Protein AF-A0A366HC55-F1 (afdb_monomer_lite)

Foldseek 3Di:
DDKDWDQDDDPVVVCVVCVQFPDWDDDVRGIMGHNDVVVVVVVVVVD

Sequence (47 aa):
MRKEFIECKTLEEAQDLAPWAAEIIEADGGYMAFESSGDADVFASQK

Radius of gyration: 9.57 Å; chains: 1; bounding box: 21×19×24 Å

pLDDT: mean 92.26, std 6.54, range [57.81, 96.69]

Secondary structure (DSSP, 8-state):
--EEEE--SSHHHHHHH-TT-SEEEEETTEEEEESSHHHHHHHHTT-

Organism: NCBI:txid645616

Structure (mmCIF, N/CA/C/O backbone):
data_AF-A0A366HC55-F1
#
_entry.id   AF-A0A366HC55-F1
#
loop_
_atom_site.group_PDB
_atom_site.id
_atom_site.type_symbol
_atom_site.label_atom_id
_atom_site.label_alt_id
_atom_site.label_comp_id
_atom_site.label_asym_id
_atom_site.label_entity_id
_atom_site.label_seq_id
_atom_site.pdbx_PDB_ins_code
_atom_site.Cartn_x
_atom_site.Cartn_y
_atom_site.Cartn_z
_atom_site.occupancy
_atom_site.B_iso_or_equiv
_atom_site.auth_seq_id
_atom_site.auth_comp_id
_atom_site.auth_asym_id
_atom_site.auth_atom_id
_atom_site.pdbx_PDB_model_num
ATOM 1 N N . MET A 1 1 ? -2.930 1.849 -17.393 1.00 75.94 1 MET A N 1
ATOM 2 C CA . MET A 1 1 ? -2.312 1.800 -16.063 1.00 75.94 1 MET A CA 1
ATOM 3 C C . MET A 1 1 ? -3.241 2.491 -15.094 1.00 75.94 1 MET A C 1
ATOM 5 O O . MET A 1 1 ? -3.419 3.706 -15.157 1.00 75.94 1 MET A O 1
ATOM 9 N N . ARG A 1 2 ? -3.950 1.676 -14.317 1.00 89.12 2 ARG A N 1
ATOM 10 C CA . ARG A 1 2 ? -4.896 2.091 -13.290 1.00 89.12 2 ARG A CA 1
ATOM 11 C C . ARG A 1 2 ? -4.119 2.479 -12.033 1.00 89.12 2 ARG A C 1
ATOM 13 O O . ARG A 1 2 ? -3.207 1.773 -11.609 1.00 89.12 2 ARG A O 1
ATOM 20 N N . LYS A 1 3 ? -4.502 3.608 -11.448 1.00 93.69 3 LYS A N 1
ATOM 21 C CA . LYS A 1 3 ? -4.100 4.027 -10.107 1.00 93.69 3 LYS A CA 1
ATOM 22 C C . LYS A 1 3 ? -5.322 4.560 -9.384 1.00 93.69 3 LYS A C 1
ATOM 24 O O . LYS A 1 3 ? -6.176 5.180 -10.022 1.00 93.69 3 LYS A O 1
ATOM 29 N N . GLU A 1 4 ? -5.411 4.308 -8.091 1.00 95.56 4 GLU A N 1
ATOM 30 C CA . GLU A 1 4 ? -6.579 4.669 -7.297 1.00 95.56 4 GLU A CA 1
ATOM 31 C C . GLU A 1 4 ? -6.148 5.029 -5.881 1.00 95.56 4 GLU A C 1
ATOM 33 O O . GLU A 1 4 ? -5.373 4.305 -5.260 1.00 95.56 4 GLU A O 1
ATOM 38 N N . PHE A 1 5 ? -6.633 6.167 -5.390 1.00 95.88 5 PHE A N 1
ATOM 39 C CA . PHE A 1 5 ? -6.478 6.528 -3.990 1.00 95.88 5 PHE A CA 1
ATOM 40 C C . PHE A 1 5 ? -7.632 5.921 -3.200 1.00 95.88 5 PHE A C 1
ATOM 42 O O . PHE A 1 5 ? -8.796 6.102 -3.558 1.00 95.88 5 PHE A O 1
ATOM 49 N N . ILE A 1 6 ? -7.291 5.216 -2.132 1.00 96.00 6 ILE A N 1
ATOM 50 C CA . ILE A 1 6 ? -8.215 4.507 -1.264 1.00 96.00 6 ILE A CA 1
ATOM 51 C C . ILE A 1 6 ? -8.137 5.159 0.109 1.00 96.00 6 ILE A C 1
ATOM 53 O O . ILE A 1 6 ? -7.111 5.102 0.789 1.00 96.00 6 ILE A O 1
ATOM 57 N N . GLU A 1 7 ? -9.234 5.791 0.514 1.00 96.12 7 GLU A N 1
ATOM 58 C CA . GLU A 1 7 ? -9.379 6.355 1.852 1.00 96.12 7 GLU A CA 1
ATOM 59 C C . GLU A 1 7 ? -9.762 5.234 2.827 1.00 96.12 7 GLU A C 1
ATOM 61 O O . GLU A 1 7 ? -10.935 4.933 3.049 1.00 96.12 7 GLU A O 1
ATOM 66 N N . CYS A 1 8 ? -8.752 4.568 3.378 1.00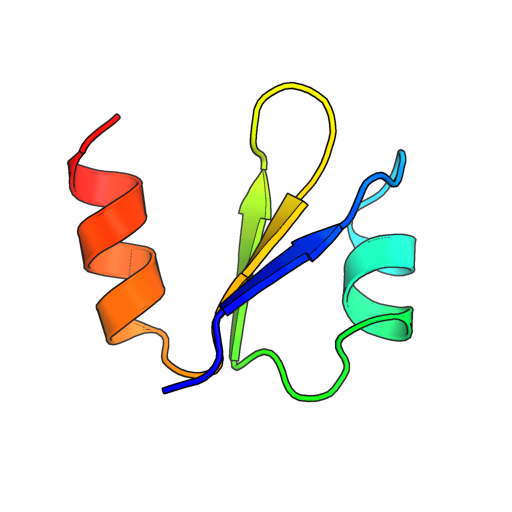 94.62 8 CYS A N 1
ATOM 67 C CA . CYS A 1 8 ? -8.910 3.534 4.395 1.00 94.62 8 CYS A CA 1
ATOM 68 C C . CYS A 1 8 ? -7.826 3.665 5.467 1.00 94.62 8 CYS A C 1
ATOM 70 O O . CYS A 1 8 ? -6.857 4.411 5.314 1.00 94.62 8 CYS A O 1
ATOM 72 N N . LYS A 1 9 ? -8.019 2.981 6.596 1.00 92.50 9 LYS A N 1
ATOM 73 C CA . LYS A 1 9 ? -7.141 3.134 7.765 1.00 92.50 9 LYS A CA 1
ATOM 74 C C . LYS A 1 9 ? -6.017 2.118 7.786 1.00 92.50 9 LYS A C 1
ATOM 76 O O . LYS A 1 9 ? -5.014 2.353 8.454 1.00 92.50 9 LYS A O 1
ATOM 81 N N . THR A 1 10 ? -6.205 0.986 7.118 1.00 95.12 10 THR A N 1
ATOM 82 C CA . THR A 1 10 ? -5.231 -0.102 7.105 1.00 95.12 10 THR A CA 1
ATOM 83 C C . THR A 1 10 ? -4.874 -0.506 5.682 1.00 95.12 10 THR A C 1
ATOM 85 O O . THR A 1 10 ? -5.658 -0.354 4.744 1.00 95.12 10 THR A O 1
ATOM 88 N N . LEU A 1 11 ? -3.670 -1.060 5.534 1.00 93.94 11 LEU A N 1
ATOM 89 C CA . LEU A 1 11 ? -3.200 -1.621 4.272 1.00 93.94 11 LEU A CA 1
ATOM 90 C C . LEU A 1 11 ? -4.042 -2.830 3.840 1.00 93.94 11 LEU A C 1
ATOM 92 O O . LEU A 1 11 ? -4.263 -3.022 2.652 1.00 93.94 11 LEU A O 1
ATOM 96 N N . GLU A 1 12 ? -4.524 -3.627 4.793 1.00 95.56 12 GLU A N 1
ATOM 97 C CA . GLU A 1 12 ? -5.364 -4.801 4.523 1.00 95.56 12 GLU A CA 1
ATOM 98 C C . GLU A 1 12 ? -6.698 -4.386 3.878 1.00 95.56 12 GLU A C 1
ATOM 100 O O . GLU A 1 12 ? -7.073 -4.928 2.843 1.00 95.56 12 GLU A O 1
ATOM 105 N N . GLU A 1 13 ? -7.338 -3.322 4.385 1.00 95.62 13 GLU A N 1
ATOM 106 C CA . GLU A 1 13 ? -8.525 -2.728 3.748 1.00 95.62 13 GLU A CA 1
ATOM 107 C C . GLU A 1 13 ? -8.218 -2.239 2.321 1.00 95.62 13 GLU A C 1
ATOM 109 O O . GLU A 1 13 ? -9.028 -2.418 1.411 1.00 95.62 13 GLU A O 1
ATOM 114 N N . ALA A 1 14 ? -7.040 -1.645 2.102 1.00 96.00 14 ALA A N 1
ATOM 115 C CA . ALA A 1 14 ? -6.623 -1.194 0.775 1.00 96.00 14 ALA A CA 1
ATOM 116 C C . ALA A 1 14 ? -6.434 -2.368 -0.200 1.00 96.00 14 ALA A C 1
ATOM 118 O O . ALA A 1 14 ? -6.821 -2.266 -1.364 1.00 96.00 14 ALA A O 1
ATOM 119 N N . GLN A 1 15 ? -5.866 -3.483 0.270 1.00 95.44 15 GLN A N 1
ATOM 120 C CA . GLN A 1 15 ? -5.670 -4.704 -0.517 1.00 95.44 15 GLN A CA 1
ATOM 121 C C . GLN A 1 15 ? -7.004 -5.358 -0.890 1.00 95.44 15 GLN A C 1
ATOM 123 O O . GLN A 1 15 ? -7.181 -5.769 -2.037 1.00 95.44 15 GLN A O 1
ATOM 128 N N . ASP A 1 16 ? -7.962 -5.385 0.037 1.00 96.56 16 ASP A N 1
ATOM 129 C CA . ASP A 1 16 ? -9.307 -5.911 -0.212 1.00 96.56 16 ASP A CA 1
ATOM 130 C C . ASP A 1 16 ? -10.094 -5.054 -1.218 1.00 96.56 16 ASP A C 1
ATOM 132 O O . ASP A 1 16 ? -10.846 -5.581 -2.043 1.00 96.56 16 ASP A O 1
ATOM 136 N N . LEU A 1 17 ? -9.919 -3.728 -1.178 1.00 95.25 17 LEU A N 1
ATOM 137 C CA . LEU A 1 17 ? -10.575 -2.785 -2.093 1.00 95.25 17 LEU A CA 1
ATOM 138 C C . LEU A 1 17 ? -9.898 -2.724 -3.471 1.00 95.25 17 LEU A C 1
ATOM 140 O O . LEU A 1 17 ? -10.566 -2.495 -4.485 1.00 95.25 17 LEU A O 1
ATOM 144 N N . ALA A 1 18 ? -8.588 -2.967 -3.531 1.00 95.38 18 ALA A N 1
ATOM 145 C CA . ALA A 1 18 ? -7.816 -3.020 -4.765 1.00 95.38 18 ALA A CA 1
ATOM 146 C C . ALA A 1 18 ? -7.035 -4.336 -4.924 1.00 95.38 18 ALA A C 1
ATOM 148 O O . ALA A 1 18 ? -5.809 -4.319 -5.021 1.00 95.38 18 ALA A O 1
ATOM 149 N N . PRO A 1 19 ? -7.727 -5.478 -5.106 1.00 95.00 19 PRO A N 1
ATOM 150 C CA . PRO A 1 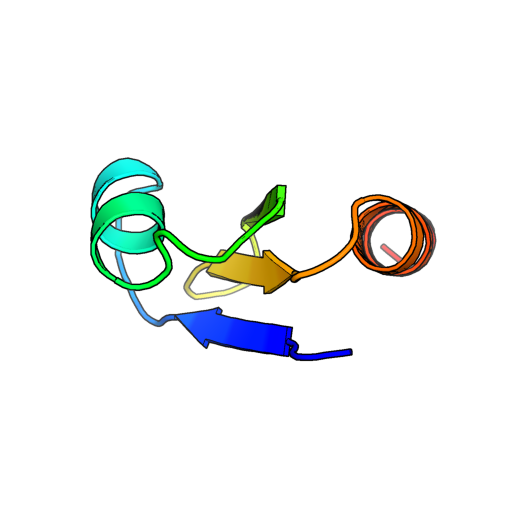19 ? -7.076 -6.772 -5.341 1.00 95.00 19 PRO A CA 1
ATOM 151 C C . PRO A 1 19 ? -6.364 -6.843 -6.702 1.00 95.00 19 PRO A C 1
ATOM 153 O O . PRO A 1 19 ? -5.636 -7.787 -6.991 1.00 95.00 19 PRO A O 1
ATOM 156 N N . TRP A 1 20 ? -6.609 -5.857 -7.567 1.00 94.62 20 TRP A N 1
ATOM 157 C CA . TRP A 1 20 ? -5.936 -5.670 -8.849 1.00 94.62 20 TRP A CA 1
ATOM 158 C C . TRP A 1 20 ? -4.597 -4.930 -8.716 1.00 94.62 20 TRP A C 1
ATOM 160 O O . TRP A 1 20 ? -3.864 -4.844 -9.700 1.00 94.62 20 TRP A O 1
ATOM 170 N N . ALA A 1 21 ? -4.299 -4.347 -7.551 1.00 95.81 21 ALA A N 1
ATOM 171 C CA . ALA A 1 21 ? -3.077 -3.591 -7.345 1.00 95.81 21 ALA A CA 1
ATOM 172 C C . ALA A 1 21 ? -1.870 -4.531 -7.292 1.00 95.81 21 ALA A C 1
ATOM 174 O O . ALA A 1 21 ? -1.860 -5.513 -6.552 1.00 95.81 21 ALA A O 1
ATOM 175 N N . ALA A 1 22 ? -0.842 -4.205 -8.068 1.00 95.06 22 ALA A N 1
ATOM 176 C CA . ALA A 1 22 ? 0.466 -4.828 -7.950 1.00 95.06 22 ALA A CA 1
ATOM 177 C C . ALA A 1 22 ? 1.225 -4.293 -6.729 1.00 95.06 22 ALA A C 1
ATOM 179 O O . ALA A 1 22 ? 1.941 -5.055 -6.091 1.00 95.06 22 ALA A O 1
ATOM 180 N N . GLU A 1 23 ? 1.053 -3.007 -6.406 1.00 95.44 23 GLU A N 1
ATOM 181 C CA . GLU A 1 23 ? 1.720 -2.340 -5.286 1.00 95.44 23 GLU A CA 1
ATOM 182 C C . GLU A 1 23 ? 0.778 -1.306 -4.649 1.00 95.44 23 GLU A C 1
ATOM 184 O O . GLU A 1 23 ? 0.007 -0.638 -5.348 1.00 95.44 23 GLU A O 1
ATOM 189 N N . ILE A 1 24 ? 0.840 -1.158 -3.324 1.00 96.06 24 ILE A N 1
ATOM 190 C CA . ILE A 1 24 ? 0.043 -0.190 -2.562 1.00 96.06 24 ILE A CA 1
ATOM 191 C C . ILE A 1 24 ? 0.969 0.577 -1.618 1.00 96.06 24 ILE A C 1
ATOM 193 O O . ILE A 1 24 ? 1.658 -0.021 -0.797 1.00 96.06 24 ILE A O 1
ATOM 197 N N . ILE A 1 25 ? 0.963 1.906 -1.716 1.00 94.88 25 ILE A N 1
ATOM 198 C CA . ILE A 1 25 ? 1.852 2.796 -0.960 1.00 94.88 25 ILE A CA 1
ATOM 199 C C . ILE A 1 25 ? 1.031 3.677 -0.017 1.00 94.88 25 ILE A C 1
ATOM 201 O O . ILE A 1 25 ? 0.023 4.255 -0.420 1.00 94.88 25 ILE A O 1
ATOM 205 N N . GLU A 1 26 ? 1.487 3.830 1.227 1.00 94.19 26 GLU A N 1
ATOM 206 C CA . GLU A 1 26 ? 0.880 4.746 2.200 1.00 94.19 26 GLU A CA 1
ATOM 207 C C . GLU A 1 26 ? 1.021 6.215 1.758 1.00 94.19 26 GLU A C 1
ATOM 209 O O . GLU A 1 26 ? 2.122 6.722 1.484 1.00 94.19 26 GLU A O 1
ATOM 214 N N . ALA A 1 27 ? -0.119 6.900 1.708 1.00 91.94 27 ALA A N 1
ATOM 215 C CA . ALA A 1 27 ? -0.260 8.295 1.317 1.00 91.94 27 ALA A CA 1
ATOM 216 C C . ALA A 1 27 ? -1.000 9.079 2.413 1.00 91.94 27 ALA A C 1
ATOM 218 O O . ALA A 1 27 ? -1.663 8.502 3.271 1.00 91.94 27 ALA A O 1
ATOM 219 N N . ASP A 1 28 ? -0.892 10.408 2.402 1.00 88.38 28 ASP A N 1
ATOM 220 C CA . ASP A 1 28 ? -1.532 11.226 3.435 1.00 88.38 28 ASP A CA 1
ATOM 221 C C . ASP A 1 28 ? -3.057 11.041 3.413 1.00 88.38 28 ASP A C 1
ATOM 223 O O . ASP A 1 28 ? -3.739 11.444 2.471 1.00 88.38 28 ASP A O 1
ATOM 227 N N . GLY A 1 29 ? -3.582 10.415 4.470 1.00 90.50 29 GLY A N 1
ATOM 228 C CA . GLY A 1 29 ? -5.009 10.134 4.628 1.00 90.50 29 GLY A CA 1
ATOM 229 C C . GLY A 1 29 ? -5.500 8.826 3.999 1.00 90.50 29 GLY A C 1
ATOM 230 O O . GLY A 1 29 ? -6.709 8.624 3.946 1.00 90.50 29 GLY A O 1
ATOM 231 N N . GLY A 1 30 ? -4.615 7.940 3.530 1.00 95.25 30 GLY A N 1
ATOM 232 C CA . GLY A 1 30 ? -5.022 6.642 2.990 1.00 95.25 30 GLY A CA 1
ATOM 233 C C . GLY A 1 30 ? -3.900 5.900 2.271 1.00 95.25 30 GLY A C 1
ATOM 234 O O . GLY A 1 30 ? -2.733 5.959 2.654 1.00 95.25 30 GLY A O 1
ATOM 235 N N . TYR A 1 31 ? -4.251 5.199 1.198 1.00 96.25 31 TYR A N 1
ATOM 236 C CA . TYR A 1 31 ? -3.314 4.390 0.427 1.00 96.25 31 TYR A CA 1
ATOM 237 C C . TYR A 1 31 ? -3.490 4.630 -1.068 1.00 96.25 31 TYR A C 1
ATOM 239 O O . TYR A 1 31 ? -4.605 4.729 -1.574 1.00 96.25 31 TYR A O 1
ATOM 247 N N . MET A 1 32 ? -2.382 4.718 -1.794 1.00 95.94 32 MET A N 1
ATOM 248 C CA . MET A 1 32 ? -2.378 4.801 -3.248 1.00 95.94 32 MET A CA 1
ATOM 249 C C . MET A 1 32 ? -2.070 3.419 -3.824 1.00 95.94 32 MET A C 1
ATOM 251 O O . MET A 1 32 ? -0.988 2.878 -3.600 1.00 95.94 32 MET A O 1
ATOM 255 N N . ALA A 1 33 ? -3.022 2.857 -4.562 1.00 96.69 33 ALA A N 1
ATOM 256 C CA . ALA A 1 33 ? -2.918 1.561 -5.215 1.00 96.69 33 ALA A CA 1
ATOM 257 C C . ALA A 1 33 ? -2.519 1.717 -6.687 1.00 96.69 33 ALA A C 1
ATOM 259 O O . ALA A 1 33 ? -3.058 2.569 -7.402 1.00 96.69 33 ALA A O 1
ATOM 260 N N . PHE A 1 34 ? -1.605 0.866 -7.150 1.00 96.25 34 PHE A N 1
ATOM 261 C CA . PHE A 1 34 ? -1.047 0.898 -8.499 1.00 96.25 34 PHE A CA 1
ATOM 262 C C . PHE A 1 34 ? -1.163 -0.464 -9.175 1.00 96.25 34 PHE A C 1
ATOM 264 O O . PHE A 1 34 ? -0.833 -1.491 -8.594 1.00 96.25 34 PHE A O 1
ATOM 271 N N . GLU A 1 35 ? -1.576 -0.473 -10.442 1.00 94.69 35 GLU A N 1
ATOM 272 C CA . GLU A 1 35 ? -1.646 -1.688 -11.271 1.00 94.69 35 GLU A CA 1
ATOM 273 C C . GLU A 1 35 ? -0.249 -2.201 -11.669 1.00 94.69 35 GLU A C 1
ATOM 275 O O . GLU A 1 35 ? -0.089 -3.362 -12.030 1.00 94.69 35 GLU A O 1
ATOM 280 N N . SER A 1 36 ? 0.771 -1.340 -11.607 1.00 93.75 36 SER A N 1
ATOM 281 C CA . SER A 1 36 ? 2.155 -1.639 -11.977 1.00 93.75 36 SER A CA 1
ATOM 282 C C . SER A 1 36 ? 3.105 -1.181 -10.878 1.00 93.75 36 SER A C 1
ATOM 284 O O . SER A 1 36 ? 3.023 -0.035 -10.430 1.00 93.75 36 SER A O 1
ATOM 286 N N . SER A 1 37 ? 4.056 -2.040 -10.506 1.00 90.31 37 SER A N 1
ATOM 287 C CA . SER A 1 37 ? 5.123 -1.682 -9.565 1.00 90.31 37 SER A CA 1
ATOM 288 C C . SER A 1 37 ? 5.977 -0.519 -10.076 1.00 90.31 37 SER A C 1
ATOM 290 O O . SER A 1 37 ? 6.386 0.322 -9.290 1.00 90.31 37 SER A O 1
ATOM 292 N N . GLY A 1 38 ? 6.164 -0.383 -11.394 1.00 92.00 38 GLY A N 1
ATOM 293 C CA . GLY A 1 38 ? 6.947 0.720 -11.961 1.00 92.00 38 GLY A CA 1
ATOM 294 C C . GLY A 1 38 ? 6.315 2.101 -11.739 1.00 92.00 38 GLY A C 1
ATOM 295 O O . GLY A 1 38 ? 7.030 3.074 -11.510 1.00 92.00 38 GLY A O 1
ATOM 296 N N . ASP A 1 39 ? 4.982 2.199 -11.760 1.00 87.69 39 ASP A N 1
ATOM 297 C CA . ASP A 1 39 ? 4.295 3.456 -11.427 1.00 87.69 39 ASP 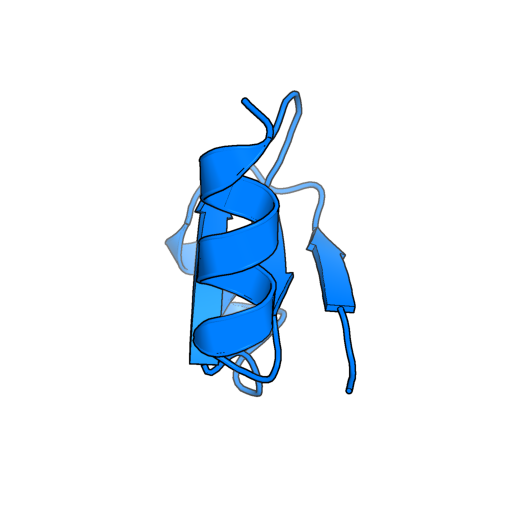A CA 1
ATOM 298 C C . ASP A 1 39 ? 4.394 3.757 -9.929 1.00 87.69 39 ASP A C 1
ATOM 300 O O . ASP A 1 39 ? 4.547 4.916 -9.535 1.00 87.69 39 ASP A O 1
ATOM 304 N N . ALA A 1 40 ? 4.340 2.709 -9.104 1.00 90.62 40 ALA A N 1
ATOM 305 C CA . ALA A 1 40 ? 4.523 2.812 -7.666 1.00 90.62 40 ALA A CA 1
AT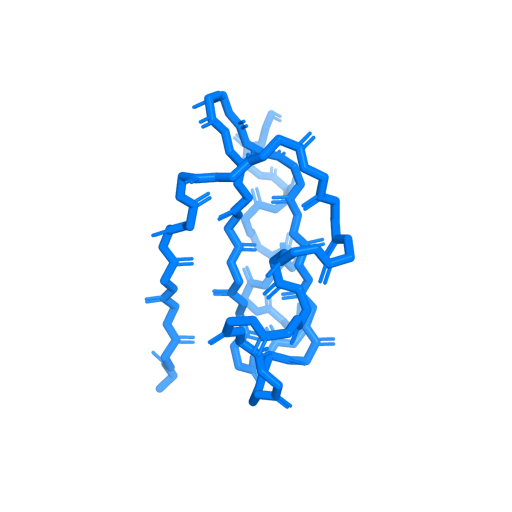OM 306 C C . ALA A 1 40 ? 5.945 3.288 -7.318 1.00 90.62 40 ALA A C 1
ATOM 308 O O . ALA A 1 40 ? 6.094 4.207 -6.518 1.00 90.62 40 ALA A O 1
ATOM 309 N N . ASP A 1 41 ? 6.974 2.770 -7.993 1.00 92.00 41 ASP A N 1
ATOM 310 C CA . ASP A 1 41 ? 8.371 3.193 -7.834 1.00 92.00 41 ASP A CA 1
ATOM 311 C C . ASP A 1 41 ? 8.564 4.671 -8.208 1.00 92.00 41 ASP A C 1
ATOM 313 O O . ASP A 1 41 ? 9.218 5.435 -7.490 1.00 92.00 41 ASP A O 1
ATOM 317 N N . VAL A 1 42 ? 7.964 5.106 -9.321 1.00 91.31 42 VAL A N 1
ATOM 318 C CA . VAL A 1 42 ? 7.996 6.5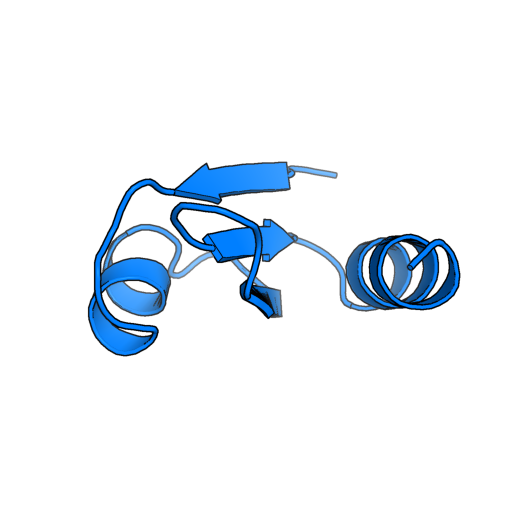09 -9.763 1.00 91.31 42 VAL A CA 1
ATOM 319 C C . VAL A 1 42 ? 7.284 7.418 -8.763 1.00 91.31 42 VAL A C 1
ATOM 321 O O . VAL A 1 42 ? 7.745 8.535 -8.522 1.00 91.31 42 VAL A O 1
ATOM 324 N N . PHE A 1 43 ? 6.176 6.964 -8.176 1.00 88.12 43 PHE A N 1
ATOM 325 C CA . PHE A 1 43 ? 5.462 7.697 -7.134 1.00 88.12 43 PHE A CA 1
ATOM 326 C C . PHE A 1 43 ? 6.268 7.769 -5.831 1.00 88.12 43 PHE A C 1
ATOM 328 O O . PHE A 1 43 ? 6.414 8.848 -5.262 1.00 88.12 43 PHE A O 1
ATOM 335 N N . ALA A 1 44 ? 6.857 6.654 -5.394 1.00 87.25 44 ALA A N 1
ATOM 336 C CA . ALA A 1 44 ? 7.709 6.588 -4.209 1.00 87.25 44 ALA A CA 1
ATOM 337 C C . ALA A 1 44 ? 8.952 7.483 -4.334 1.00 87.25 44 ALA A C 1
ATOM 339 O O . ALA A 1 44 ? 9.377 8.090 -3.356 1.00 87.25 44 ALA A O 1
ATOM 340 N N . SER A 1 45 ? 9.502 7.611 -5.544 1.00 89.94 45 SER A N 1
ATOM 341 C CA . SER A 1 45 ? 10.680 8.443 -5.835 1.00 89.94 45 SER A CA 1
ATOM 342 C C . SER A 1 45 ? 10.403 9.953 -5.825 1.00 89.94 45 SER A C 1
ATOM 344 O O . SER A 1 45 ? 11.344 10.740 -5.881 1.00 89.94 45 SER A O 1
ATOM 346 N N . GLN A 1 46 ? 9.130 10.366 -5.810 1.00 80.00 46 GLN A N 1
ATOM 347 C CA . GLN A 1 46 ? 8.707 11.774 -5.795 1.00 80.00 46 GLN A CA 1
ATOM 348 C C . GLN A 1 46 ? 8.392 12.306 -4.387 1.00 80.00 46 GLN A C 1
ATOM 350 O O . GLN A 1 46 ? 8.010 13.472 -4.270 1.00 80.00 46 GLN A O 1
ATOM 355 N N . LYS A 1 47 ? 8.514 11.469 -3.347 1.00 57.81 47 LYS A N 1
ATOM 356 C CA . LYS A 1 47 ? 8.357 11.876 -1.943 1.00 57.81 47 LYS A CA 1
ATOM 357 C C . LYS A 1 47 ? 9.543 12.696 -1.436 1.00 57.81 47 LYS A C 1
ATOM 359 O O . LYS A 1 47 ? 1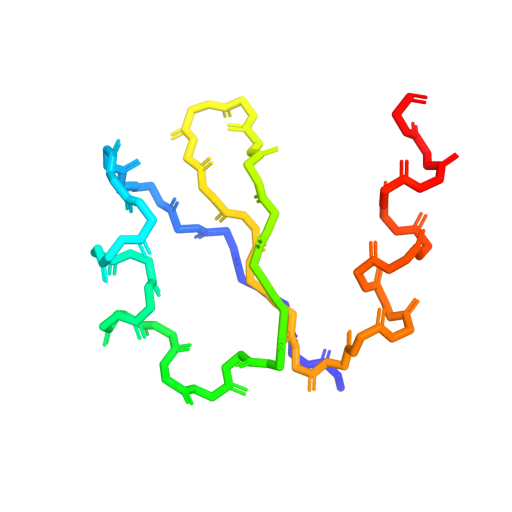0.691 12.402 -1.835 1.00 57.81 47 LYS A O 1
#